Protein AF-A0A3D4PS07-F1 (afdb_monomer)

Solvent-accessible surface area (backbone atoms only — not comparable to full-atom values): 9605 Å² total; per-residue (Å²): 138,91,91,84,72,78,72,69,64,60,60,61,56,58,60,55,57,60,60,60,68,71,76,70,70,74,80,71,81,75,76,78,77,79,67,55,71,67,63,80,73,43,73,78,83,76,79,79,79,60,63,57,29,43,75,75,49,56,48,45,39,57,63,93,78,68,30,48,35,31,43,33,40,28,32,36,32,73,66,61,71,96,28,55,46,46,27,49,72,84,39,76,59,85,75,79,60,50,76,46,75,65,59,96,64,32,30,40,37,36,44,75,43,43,45,72,57,35,48,70,68,78,59,51,62,28,52,60,44,44,36,38,32,28,24,45,59,90,96,44,66,27,61,71,30,58,31,35,33,36,63,48,102,90,51,57,44,44,44,77,109

Secondary structure (DSSP, 8-state):
---SSTTHHHHHHHHHHHHHTTTT------------HHHHHS--------PPPEEEEEEEEEETTTEEEEEEEEEEESS-GGGEEEEETTEEP-SPPEEEEEETTEEEEEEEEEHHHHHHTTS--SSEEEEEEEEEETTEEPPPEEEEEEEETTEEEEEE-

Radius of gyration: 33.36 Å; Cα contacts (8 Å, |Δi|>4): 276; chains: 1; bounding box: 53×99×68 Å

Mean predicted aligned error: 14.74 Å

Nearest PDB structures (foldseek):
  4lla-assembly3_C  TM=6.144E-01  e=4.351E-02  Homo sapiens
  3wyr-assembly1_A  TM=5.473E-01  e=1.996E-02  Homo sapiens
  1nkr-assembly1_A  TM=5.371E-01  e=4.351E-02  Homo sapiens
  1b6u-assembly1_A-2  TM=5.017E-01  e=2.231E-02  Homo sapiens
  6zdx-assembly1_B  TM=5.871E-01  e=1.252E-01  Homo sapiens

Structure (mmCIF, N/CA/C/O backbone):
data_AF-A0A3D4PS07-F1
#
_entry.id   AF-A0A3D4PS07-F1
#
loop_
_atom_site.group_PDB
_atom_site.id
_atom_site.type_symbol
_atom_site.label_atom_id
_atom_site.label_alt_id
_atom_site.label_comp_id
_atom_site.label_asym_id
_atom_site.label_entity_id
_atom_site.label_seq_id
_atom_site.pdbx_PDB_ins_code
_atom_site.Cartn_x
_atom_site.Cartn_y
_atom_site.Cartn_z
_atom_site.occupancy
_atom_site.B_iso_or_equiv
_atom_site.auth_seq_id
_atom_site.auth_comp_id
_atom_site.auth_asym_id
_atom_site.auth_atom_id
_atom_site.pdbx_PDB_model_num
ATOM 1 N N . MET A 1 1 ? 17.265 87.523 -48.187 1.00 51.75 1 MET A N 1
ATOM 2 C CA . MET A 1 1 ? 16.192 86.499 -48.070 1.00 51.75 1 MET A CA 1
ATOM 3 C C . MET A 1 1 ? 16.634 85.219 -48.789 1.00 51.75 1 MET A C 1
ATOM 5 O O . MET A 1 1 ? 17.321 85.358 -49.784 1.00 51.75 1 MET A O 1
ATOM 9 N N . LYS A 1 2 ? 16.232 84.022 -48.314 1.00 50.56 2 LYS A N 1
ATOM 10 C CA . LYS A 1 2 ? 16.600 82.645 -48.769 1.00 50.56 2 LYS A CA 1
ATOM 11 C C . LYS A 1 2 ? 17.886 82.009 -48.190 1.00 50.56 2 LYS A C 1
ATOM 13 O O . LYS A 1 2 ? 18.814 81.742 -48.933 1.00 50.56 2 LYS A O 1
ATOM 18 N N . ARG A 1 3 ? 17.924 81.683 -46.888 1.00 52.56 3 ARG A N 1
ATOM 19 C CA . ARG A 1 3 ? 18.841 80.652 -46.322 1.00 52.56 3 ARG A CA 1
ATOM 20 C C . ARG A 1 3 ? 18.272 79.998 -45.050 1.00 52.56 3 ARG A C 1
ATOM 22 O O . ARG A 1 3 ? 18.866 80.097 -43.986 1.00 52.56 3 ARG A O 1
ATOM 29 N N . ARG A 1 4 ? 17.064 79.421 -45.102 1.00 52.22 4 ARG A N 1
ATOM 30 C CA . ARG A 1 4 ? 16.462 78.717 -43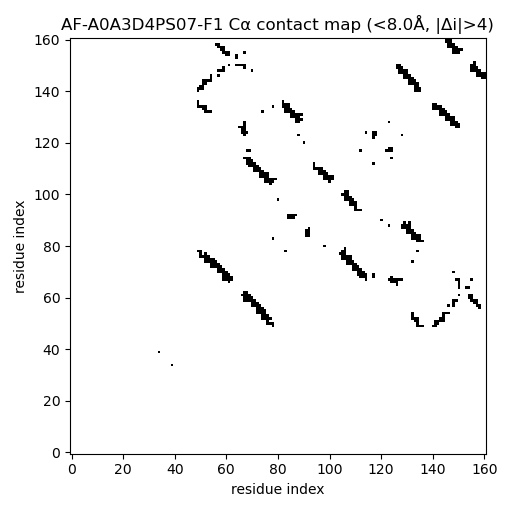.939 1.00 52.22 4 ARG A CA 1
ATOM 31 C C . ARG A 1 4 ? 15.603 77.494 -44.302 1.00 52.22 4 ARG A C 1
ATOM 33 O O . ARG A 1 4 ? 14.761 77.100 -43.502 1.00 52.22 4 ARG A O 1
ATOM 40 N N . LYS A 1 5 ? 15.760 76.909 -45.496 1.00 49.16 5 LYS A N 1
ATOM 41 C CA . LYS A 1 5 ? 14.987 75.713 -45.892 1.00 49.16 5 LYS A CA 1
ATOM 42 C C . LYS A 1 5 ? 15.813 74.424 -45.945 1.00 49.16 5 LYS A C 1
ATOM 44 O O . LYS A 1 5 ? 15.235 73.364 -45.758 1.00 49.16 5 LYS A O 1
ATOM 49 N N . ASP A 1 6 ? 17.137 74.513 -46.041 1.00 50.81 6 ASP A N 1
ATOM 50 C CA . ASP A 1 6 ? 17.963 73.330 -46.337 1.00 50.81 6 ASP A CA 1
ATOM 51 C C . ASP A 1 6 ? 18.431 72.549 -45.096 1.00 50.81 6 ASP A C 1
ATOM 53 O O . ASP A 1 6 ? 18.907 71.427 -45.214 1.00 50.81 6 ASP A O 1
ATOM 57 N N . LEU A 1 7 ? 18.263 73.098 -43.885 1.00 48.97 7 LEU A N 1
ATOM 58 C CA . LEU A 1 7 ? 18.725 72.439 -42.653 1.00 48.97 7 LEU A CA 1
ATOM 59 C C . LEU A 1 7 ? 17.691 71.471 -42.047 1.00 48.97 7 LEU A C 1
ATOM 61 O O . LEU A 1 7 ? 18.040 70.609 -41.247 1.00 48.97 7 LEU A O 1
ATOM 65 N N . ARG A 1 8 ? 16.405 71.596 -42.404 1.00 50.31 8 ARG A N 1
ATOM 66 C CA . ARG A 1 8 ? 15.332 70.777 -41.803 1.00 50.31 8 ARG A CA 1
ATOM 67 C C . ARG A 1 8 ? 15.163 69.411 -42.471 1.00 50.31 8 ARG A C 1
ATOM 69 O O . ARG A 1 8 ? 14.657 68.493 -41.838 1.00 50.31 8 ARG A O 1
ATOM 76 N N . THR A 1 9 ? 15.625 69.256 -43.706 1.00 51.56 9 THR A N 1
ATOM 77 C CA . THR A 1 9 ? 15.540 68.006 -44.478 1.00 51.56 9 THR A CA 1
ATOM 78 C C . THR A 1 9 ? 16.626 66.990 -44.112 1.00 51.56 9 THR A C 1
ATOM 80 O O . THR A 1 9 ? 16.425 65.800 -44.324 1.00 51.56 9 THR A O 1
ATOM 83 N N . GLY A 1 10 ? 17.744 67.419 -43.514 1.00 49.69 10 GLY A N 1
ATOM 84 C CA . GLY A 1 10 ? 18.837 66.514 -43.127 1.00 49.69 10 GLY A CA 1
ATOM 85 C C . GLY A 1 10 ? 18.542 65.659 -41.887 1.00 49.69 10 GLY A C 1
ATOM 86 O O . GLY A 1 10 ? 18.970 64.512 -41.810 1.00 49.69 10 GLY A O 1
ATOM 87 N N . ILE A 1 11 ? 17.768 66.182 -40.931 1.00 53.91 11 ILE A N 1
ATOM 88 C CA . ILE A 1 11 ? 17.529 65.506 -39.642 1.00 53.91 11 ILE A CA 1
ATOM 89 C C . ILE A 1 11 ? 16.479 64.388 -39.778 1.00 53.91 11 ILE A C 1
ATOM 91 O O . ILE A 1 11 ? 16.594 63.351 -39.131 1.00 53.91 11 ILE A O 1
ATOM 95 N N . ALA A 1 12 ? 15.498 64.546 -40.673 1.00 51.69 12 ALA A N 1
ATOM 96 C CA . ALA A 1 12 ? 14.488 63.515 -40.921 1.00 51.69 12 ALA A CA 1
ATOM 97 C C . ALA A 1 12 ? 15.070 62.259 -41.603 1.00 51.69 12 ALA A C 1
ATOM 99 O O . ALA A 1 12 ? 14.632 61.149 -41.316 1.00 51.69 12 ALA A O 1
ATOM 100 N N . ALA A 1 13 ? 16.090 62.411 -42.457 1.00 53.06 13 ALA A N 1
ATOM 101 C CA . ALA A 1 13 ? 16.716 61.285 -43.153 1.00 53.06 13 ALA A CA 1
ATOM 102 C C . ALA A 1 13 ? 17.586 60.414 -42.224 1.00 53.06 13 ALA A C 1
ATOM 104 O O . ALA A 1 13 ? 17.587 59.191 -42.349 1.00 53.06 13 ALA A O 1
ATOM 105 N N . LEU A 1 14 ? 18.271 61.022 -41.249 1.00 52.88 14 LEU A N 1
ATOM 106 C CA . LEU A 1 14 ? 19.097 60.300 -40.270 1.00 52.88 14 LEU A CA 1
ATOM 107 C C . LEU A 1 14 ? 18.269 59.521 -39.236 1.00 52.88 14 LEU A C 1
ATOM 109 O O . LEU A 1 14 ? 18.695 58.452 -38.810 1.00 52.88 14 LEU A O 1
ATOM 113 N N . GLY A 1 15 ? 17.078 60.011 -38.872 1.00 53.78 15 GLY A N 1
ATOM 114 C CA . GLY A 1 15 ? 16.171 59.301 -37.961 1.00 53.78 15 GLY A CA 1
ATOM 115 C C . GLY A 1 15 ? 15.474 5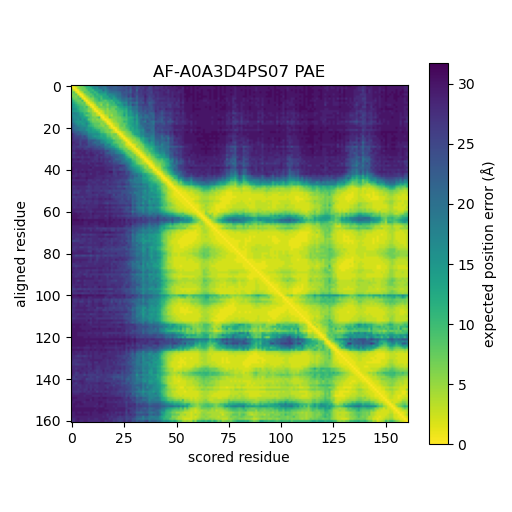8.087 -38.588 1.00 53.78 15 GLY A C 1
ATOM 116 O O . GLY A 1 15 ? 15.159 57.131 -37.889 1.00 53.78 15 GLY A O 1
ATOM 117 N N . ILE A 1 16 ? 15.253 58.092 -39.907 1.00 54.75 16 ILE A N 1
ATOM 118 C CA . ILE A 1 16 ? 14.637 56.958 -40.619 1.00 54.75 16 ILE A CA 1
ATOM 119 C C . ILE A 1 16 ? 15.671 55.849 -40.879 1.00 54.75 16 ILE A C 1
ATOM 121 O O . ILE A 1 16 ? 15.341 54.669 -40.793 1.00 54.75 16 ILE A O 1
ATOM 125 N N . LEU A 1 17 ? 16.940 56.203 -41.109 1.00 53.22 17 LEU A N 1
ATOM 126 C CA . LEU A 1 17 ? 18.023 55.228 -41.292 1.00 53.22 17 LEU A CA 1
ATOM 127 C C . LEU A 1 17 ? 18.371 54.450 -40.010 1.00 53.22 17 LEU A C 1
ATOM 129 O O . LEU A 1 17 ? 18.740 53.281 -40.102 1.00 53.22 17 LEU A O 1
ATOM 133 N N . SER A 1 18 ? 18.202 55.038 -38.821 1.00 54.62 18 SER A N 1
ATOM 134 C CA . SER A 1 18 ? 18.436 54.327 -37.555 1.00 54.62 18 SER A CA 1
ATOM 135 C C . SER A 1 18 ? 17.323 53.335 -37.188 1.00 54.62 18 SER A C 1
ATOM 137 O O . SER A 1 18 ? 17.600 52.354 -36.504 1.00 54.62 18 SER A O 1
ATOM 139 N N . LEU A 1 19 ? 16.093 53.523 -37.680 1.00 51.44 19 LEU A N 1
ATOM 140 C CA . LEU A 1 19 ? 14.977 52.584 -37.473 1.00 51.44 19 LEU A CA 1
ATOM 141 C C . LEU A 1 19 ? 15.046 51.348 -38.386 1.00 51.44 19 LEU A C 1
ATOM 143 O O . LEU A 1 19 ? 14.586 50.279 -37.995 1.00 51.44 19 LEU A O 1
ATOM 147 N N . ILE A 1 20 ? 15.668 51.458 -39.564 1.00 54.88 20 ILE A N 1
ATOM 148 C CA . ILE A 1 20 ? 15.835 50.325 -40.494 1.00 54.88 20 ILE A CA 1
ATOM 149 C C . ILE A 1 20 ? 16.958 49.378 -40.029 1.00 54.88 20 ILE A C 1
ATOM 151 O O . ILE A 1 20 ? 16.904 48.183 -40.301 1.00 54.88 20 ILE A O 1
ATOM 155 N N . ALA A 1 21 ? 17.934 49.870 -39.259 1.00 52.50 21 ALA A N 1
ATOM 156 C CA . ALA A 1 21 ? 19.063 49.064 -38.787 1.00 52.50 21 ALA A CA 1
ATOM 157 C C . ALA A 1 21 ? 18.713 48.058 -37.668 1.00 52.50 21 ALA A C 1
ATOM 159 O O . ALA A 1 21 ? 19.477 47.124 -37.436 1.00 52.50 21 ALA A O 1
ATOM 160 N N . VAL A 1 22 ? 17.573 48.212 -36.983 1.00 55.31 22 VAL A N 1
ATOM 161 C CA . VAL A 1 22 ? 17.169 47.317 -35.876 1.00 55.31 22 VAL A CA 1
ATOM 162 C C . VAL A 1 22 ? 16.311 46.138 -36.367 1.00 55.31 22 VAL A C 1
ATOM 164 O O . VAL A 1 22 ? 16.200 45.126 -35.683 1.00 55.31 22 VAL A O 1
ATOM 167 N N . GLY A 1 23 ? 15.730 46.225 -37.570 1.00 48.88 23 GLY A N 1
ATOM 168 C CA . GLY A 1 23 ? 14.786 45.225 -38.090 1.00 48.88 23 GLY A CA 1
ATOM 169 C C . GLY A 1 23 ? 15.409 43.989 -38.748 1.00 48.88 23 GLY A C 1
ATOM 170 O O . GLY A 1 23 ? 14.683 43.057 -39.076 1.00 48.88 23 GLY A O 1
ATOM 171 N N . SER A 1 24 ? 16.725 43.967 -38.966 1.00 50.69 24 SER A N 1
ATOM 172 C CA . SER A 1 24 ? 17.402 42.935 -39.771 1.00 50.69 24 SER A CA 1
ATOM 173 C C . SER A 1 24 ? 18.362 42.041 -38.987 1.00 50.69 24 SER A C 1
ATOM 175 O O . SER A 1 24 ? 19.191 41.358 -39.586 1.00 50.69 24 SER A O 1
ATOM 177 N N . VAL A 1 25 ? 18.248 41.995 -37.658 1.00 57.53 25 VAL A N 1
ATOM 178 C CA . VAL A 1 25 ? 18.891 40.927 -36.884 1.00 57.53 25 VAL A CA 1
ATOM 179 C C . VAL A 1 25 ? 17.939 39.738 -36.889 1.00 57.53 25 VAL A C 1
ATOM 181 O O . VAL A 1 25 ? 17.078 39.599 -36.023 1.00 57.53 25 VAL A O 1
ATOM 184 N N . SER A 1 26 ? 18.047 38.901 -37.919 1.00 57.22 26 SER A N 1
ATOM 185 C CA . SER A 1 26 ? 17.466 37.564 -37.880 1.00 57.22 26 SER A CA 1
ATOM 186 C C . SER A 1 26 ? 17.964 36.904 -36.600 1.00 57.22 26 SER A C 1
ATOM 188 O O . SER A 1 26 ? 19.174 36.773 -36.418 1.00 57.22 26 SER A O 1
ATOM 190 N N . ALA A 1 27 ? 17.054 36.538 -35.699 1.00 53.03 27 ALA A N 1
ATOM 191 C CA . ALA A 1 27 ? 17.400 35.705 -34.562 1.00 53.03 27 ALA A CA 1
ATOM 192 C C . ALA A 1 27 ? 17.923 34.386 -35.133 1.00 53.03 27 ALA A C 1
ATOM 194 O O . ALA A 1 27 ? 17.147 33.540 -35.577 1.00 53.03 27 ALA A O 1
ATOM 195 N N . THR A 1 28 ? 19.244 34.236 -35.202 1.00 59.31 28 THR A N 1
ATOM 196 C CA . THR A 1 28 ? 19.842 32.929 -35.413 1.00 59.31 28 THR A CA 1
ATOM 197 C C . THR A 1 28 ? 19.351 32.069 -34.257 1.00 59.31 28 THR A C 1
ATOM 199 O O . THR A 1 28 ? 19.515 32.482 -33.104 1.00 59.31 28 THR A O 1
ATOM 202 N N . PRO A 1 29 ? 18.707 30.919 -34.514 1.00 53.34 29 PRO A N 1
ATOM 203 C CA . PRO A 1 29 ? 18.468 29.964 -33.455 1.00 53.34 29 PRO A CA 1
ATOM 204 C C . PRO A 1 29 ? 19.844 29.604 -32.901 1.00 53.34 29 PRO A C 1
ATOM 206 O O . PRO A 1 29 ? 20.639 28.937 -33.558 1.00 53.34 29 PRO A O 1
ATOM 209 N N . THR A 1 30 ? 20.161 30.117 -31.716 1.00 52.41 30 THR A N 1
ATOM 210 C CA . THR A 1 30 ? 21.218 29.541 -30.904 1.00 52.41 30 THR A CA 1
ATOM 211 C C . THR A 1 30 ? 20.693 28.162 -30.560 1.00 52.41 30 THR A C 1
ATOM 213 O O . THR A 1 30 ? 19.879 28.017 -29.648 1.00 52.41 30 THR A O 1
ATOM 216 N N . GLU A 1 31 ? 21.089 27.155 -31.337 1.00 52.12 31 GLU A N 1
ATOM 217 C CA . GLU A 1 31 ? 21.083 25.790 -30.844 1.00 52.12 31 GLU A CA 1
ATOM 218 C C . GLU A 1 31 ? 21.924 25.836 -29.579 1.00 52.12 31 GLU A C 1
ATOM 220 O O . GLU A 1 31 ? 23.149 25.957 -29.608 1.00 52.12 31 GLU A O 1
ATOM 225 N N . ALA A 1 32 ? 21.236 25.881 -28.444 1.00 50.81 32 ALA A N 1
ATOM 226 C CA . ALA A 1 32 ? 21.850 25.742 -27.152 1.00 50.81 32 ALA A CA 1
ATOM 227 C C . ALA A 1 32 ? 22.311 24.282 -27.095 1.00 50.81 32 ALA A C 1
ATOM 229 O O . ALA A 1 32 ? 21.606 23.413 -26.588 1.00 50.81 32 ALA A O 1
ATOM 230 N N . ALA A 1 33 ? 23.464 24.009 -27.708 1.00 55.59 33 ALA A N 1
ATOM 231 C CA . ALA A 1 33 ? 24.152 22.733 -27.688 1.00 55.59 33 ALA A CA 1
ATOM 232 C C . ALA A 1 33 ? 24.751 22.532 -26.291 1.00 55.59 33 ALA A C 1
ATOM 234 O O . ALA A 1 33 ? 25.958 22.465 -26.104 1.00 55.59 33 ALA A O 1
ATOM 235 N N . TRP A 1 34 ? 23.874 22.443 -25.293 1.00 51.34 34 TRP A N 1
ATOM 236 C CA . TRP A 1 34 ? 24.159 21.849 -23.989 1.00 51.34 34 TRP A CA 1
ATOM 237 C C . TRP A 1 34 ? 23.955 20.334 -24.060 1.00 51.34 34 TRP A C 1
ATOM 239 O O . TRP A 1 34 ? 23.477 19.704 -23.121 1.00 51.34 34 TRP A O 1
ATOM 249 N N . THR A 1 35 ? 24.247 19.738 -25.213 1.00 53.56 35 THR A N 1
ATOM 250 C CA . THR A 1 35 ? 24.337 18.292 -25.349 1.00 53.56 35 THR A CA 1
ATOM 251 C C . THR A 1 35 ? 25.791 17.961 -25.062 1.00 53.56 35 THR A C 1
ATOM 253 O O . THR A 1 35 ? 26.626 17.952 -25.962 1.00 53.56 35 THR A O 1
ATOM 256 N N . GLU A 1 36 ? 26.104 17.797 -23.774 1.00 55.47 36 GLU A N 1
ATOM 257 C CA . GLU A 1 36 ? 27.378 17.240 -23.316 1.00 55.47 36 GLU A CA 1
ATOM 258 C C . GLU A 1 36 ? 27.722 16.022 -24.202 1.00 55.47 36 GLU A C 1
ATOM 260 O O . GLU A 1 36 ? 26.836 15.201 -24.471 1.00 55.47 36 GLU A O 1
ATOM 265 N N . PRO A 1 37 ? 28.964 15.871 -24.695 1.00 54.94 37 PRO A N 1
AT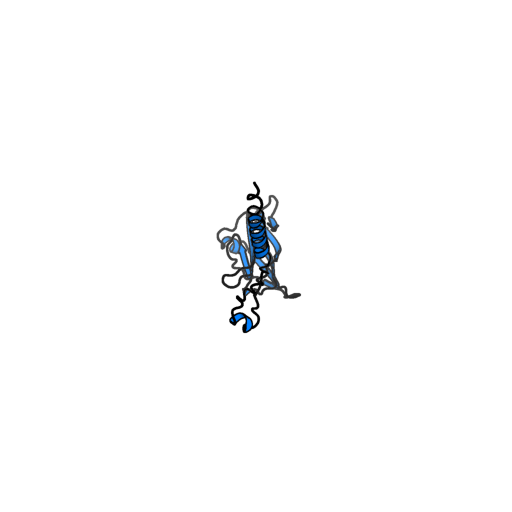OM 266 C CA . PRO A 1 37 ? 29.350 14.766 -25.584 1.00 54.94 37 PRO A CA 1
ATOM 267 C C . PRO A 1 37 ? 29.131 13.376 -24.956 1.00 54.94 37 PRO A C 1
ATOM 269 O O . PRO A 1 37 ? 29.028 12.370 -25.660 1.00 54.94 37 PRO A O 1
ATOM 272 N N . GLU A 1 38 ? 28.962 13.328 -23.637 1.00 56.56 38 GLU A N 1
ATOM 273 C CA . GLU A 1 38 ? 28.533 12.171 -22.849 1.00 56.56 38 GLU A CA 1
ATOM 274 C C . GLU A 1 38 ? 27.123 11.679 -23.231 1.00 56.56 38 GLU A C 1
ATOM 276 O O . GLU A 1 38 ? 26.839 10.486 -23.152 1.00 56.56 38 GLU A O 1
ATOM 281 N N . TYR A 1 39 ? 26.250 12.571 -23.709 1.00 50.03 39 TYR A N 1
ATOM 282 C CA . TYR A 1 39 ? 24.878 12.267 -24.124 1.00 50.03 39 TYR A CA 1
ATOM 283 C C . TYR A 1 39 ? 24.804 11.675 -25.542 1.00 50.03 39 TYR A C 1
ATOM 285 O O . TYR A 1 39 ? 23.899 10.903 -25.841 1.00 50.03 39 TYR A O 1
ATOM 293 N N . ALA A 1 40 ? 25.768 11.993 -26.416 1.00 53.53 40 ALA A N 1
ATOM 294 C CA . ALA A 1 40 ? 25.832 11.447 -27.778 1.00 53.53 40 ALA A CA 1
ATOM 295 C C . ALA A 1 40 ? 26.476 10.047 -27.829 1.00 53.53 40 ALA A C 1
ATOM 297 O O . ALA A 1 40 ? 26.167 9.256 -28.720 1.00 53.53 40 ALA A O 1
ATOM 298 N N . ALA A 1 41 ? 27.351 9.734 -26.866 1.00 54.91 41 ALA A N 1
ATOM 299 C CA . ALA A 1 41 ? 27.960 8.412 -26.693 1.00 54.91 41 ALA A CA 1
ATOM 300 C C . ALA A 1 41 ? 27.237 7.540 -25.647 1.00 54.91 41 ALA A C 1
ATOM 302 O O . ALA A 1 41 ? 27.497 6.338 -25.550 1.00 54.91 41 ALA A O 1
ATOM 303 N N . GLY A 1 42 ? 26.335 8.133 -24.863 1.00 50.03 42 GLY A N 1
ATOM 304 C CA . GLY A 1 42 ? 25.558 7.450 -23.843 1.00 50.03 42 GLY A CA 1
ATOM 305 C C . GLY A 1 42 ? 24.517 6.538 -24.474 1.00 50.03 42 GLY A C 1
ATOM 306 O O . GLY A 1 42 ? 23.516 6.993 -25.023 1.00 50.03 42 GLY A O 1
ATOM 307 N N . THR A 1 43 ? 24.733 5.228 -24.364 1.00 54.44 43 THR A N 1
ATOM 308 C CA . THR A 1 43 ? 23.677 4.217 -24.481 1.00 54.44 43 THR A CA 1
ATOM 309 C C . THR A 1 43 ? 22.405 4.730 -23.813 1.00 54.44 43 THR A C 1
ATOM 311 O O . THR A 1 43 ? 22.480 5.142 -22.658 1.00 54.44 43 THR A O 1
ATOM 314 N N . ALA A 1 44 ? 21.291 4.731 -24.554 1.00 55.88 44 ALA A N 1
ATOM 315 C CA . ALA A 1 44 ? 19.967 5.201 -24.149 1.00 55.88 44 ALA A CA 1
ATOM 316 C C . ALA A 1 44 ? 19.805 5.346 -22.627 1.00 55.88 44 ALA A C 1
ATOM 318 O O . ALA A 1 44 ? 19.744 4.345 -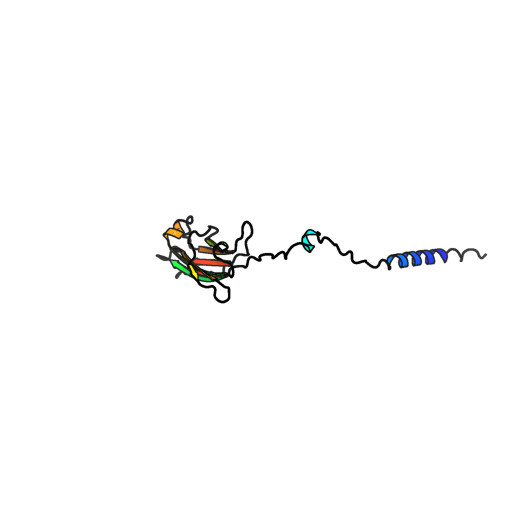21.910 1.00 55.88 44 ALA A O 1
ATOM 319 N N . ILE A 1 45 ? 19.729 6.585 -22.131 1.00 55.25 45 ILE A N 1
ATOM 320 C CA . ILE A 1 45 ? 19.344 6.848 -20.743 1.00 55.25 45 ILE A CA 1
ATOM 321 C C . ILE A 1 45 ? 17.899 6.362 -20.595 1.00 55.25 45 ILE A C 1
ATOM 323 O O . ILE A 1 45 ? 16.944 7.080 -20.891 1.00 55.25 45 ILE A O 1
ATOM 327 N N . THR A 1 46 ? 17.718 5.112 -20.176 1.00 58.50 46 THR A N 1
ATOM 328 C CA . THR A 1 46 ? 16.402 4.581 -19.836 1.00 58.50 46 THR A CA 1
ATOM 329 C C . THR A 1 46 ? 16.034 5.134 -18.470 1.00 58.50 46 THR A C 1
ATOM 331 O O . THR A 1 46 ? 16.381 4.561 -17.436 1.00 58.50 46 THR A O 1
ATOM 334 N N . ALA A 1 47 ? 15.367 6.286 -18.456 1.00 63.84 47 ALA A N 1
ATOM 335 C CA . ALA A 1 47 ? 14.745 6.795 -17.247 1.00 63.84 47 ALA A CA 1
ATOM 336 C C . ALA A 1 47 ? 13.707 5.768 -16.767 1.00 63.84 47 ALA A C 1
ATOM 338 O O . ALA A 1 47 ? 12.712 5.504 -17.443 1.00 63.84 47 ALA A O 1
ATOM 339 N N . VAL A 1 48 ? 13.957 5.149 -15.613 1.00 70.75 48 VAL A N 1
ATOM 340 C CA . VAL A 1 48 ? 13.001 4.228 -14.995 1.00 70.75 48 VAL A CA 1
ATOM 341 C C . VAL A 1 48 ? 11.907 5.069 -14.345 1.00 70.75 48 VAL A C 1
ATOM 343 O O . VAL A 1 48 ? 12.126 5.679 -13.301 1.00 70.75 48 VAL A O 1
ATOM 346 N N . SER A 1 49 ? 10.733 5.112 -14.971 1.00 82.12 49 SER A N 1
ATOM 347 C CA . SER A 1 49 ? 9.550 5.739 -14.380 1.00 82.12 49 SER A CA 1
ATOM 348 C C . SER A 1 49 ? 9.011 4.857 -13.255 1.00 82.12 49 SER A C 1
ATOM 350 O O . SER A 1 49 ? 8.757 3.674 -13.472 1.00 82.12 49 SER A O 1
ATOM 352 N 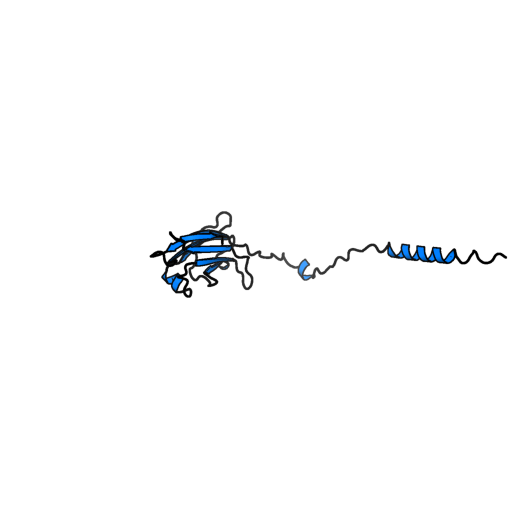N . LEU A 1 50 ? 8.846 5.408 -12.049 1.00 89.00 50 LEU A N 1
ATOM 353 C CA . LEU A 1 50 ? 8.184 4.710 -10.947 1.00 89.00 50 LEU A CA 1
ATOM 354 C C . LEU A 1 50 ? 6.673 4.886 -11.086 1.00 89.00 50 LEU A C 1
ATOM 356 O O . LEU A 1 50 ? 6.135 5.955 -10.801 1.00 89.00 50 LEU A O 1
ATOM 360 N N . GLU A 1 51 ? 5.989 3.832 -11.519 1.00 91.62 51 GLU A N 1
ATOM 361 C CA . GLU A 1 51 ? 4.538 3.860 -11.666 1.00 91.62 51 GLU A CA 1
ATOM 362 C C . GLU A 1 51 ? 3.840 3.859 -10.299 1.00 91.62 51 GLU A C 1
ATOM 364 O O . GLU A 1 51 ? 4.228 3.132 -9.372 1.00 91.62 51 GLU A O 1
ATOM 369 N N . LYS A 1 52 ? 2.800 4.692 -10.183 1.00 94.94 52 LYS A N 1
ATOM 370 C CA . LYS A 1 52 ? 1.944 4.763 -9.001 1.00 94.94 52 LYS A CA 1
ATOM 371 C C . LYS A 1 52 ? 1.147 3.452 -8.868 1.00 94.94 52 LYS A C 1
ATOM 373 O O . LYS A 1 52 ? 0.382 3.124 -9.776 1.00 94.94 52 LYS A O 1
ATOM 378 N N . PRO A 1 53 ? 1.261 2.720 -7.745 1.00 96.19 53 PRO A N 1
ATOM 379 C CA . PRO A 1 53 ? 0.379 1.590 -7.475 1.00 96.19 53 PRO A CA 1
ATOM 380 C C . PRO A 1 53 ? -1.061 2.066 -7.254 1.00 96.19 53 PRO A C 1
ATOM 382 O O . PRO A 1 53 ? -1.291 3.219 -6.909 1.00 96.19 53 PRO A O 1
ATOM 385 N N . THR A 1 54 ? -2.046 1.190 -7.446 1.00 97.38 54 THR A N 1
ATOM 386 C CA . THR A 1 54 ? -3.474 1.527 -7.273 1.00 97.38 54 THR A CA 1
ATOM 387 C C . THR A 1 54 ? -4.142 0.556 -6.314 1.00 97.38 54 THR A C 1
ATOM 389 O O . THR A 1 54 ? -4.140 -0.648 -6.578 1.00 97.38 54 THR A O 1
ATOM 392 N N . ILE A 1 55 ? -4.743 1.053 -5.234 1.00 97.12 55 ILE A N 1
ATOM 393 C CA . ILE A 1 55 ? -5.524 0.243 -4.294 1.00 97.12 55 ILE A CA 1
ATOM 394 C C . ILE A 1 55 ? -6.818 -0.202 -4.987 1.00 97.12 55 ILE A C 1
ATOM 396 O O . ILE A 1 55 ? -7.509 0.578 -5.641 1.00 97.12 55 ILE A O 1
ATOM 400 N N . ARG A 1 56 ? -7.131 -1.496 -4.885 1.00 96.44 56 ARG A N 1
ATOM 401 C CA . ARG A 1 56 ? -8.292 -2.125 -5.535 1.00 96.44 56 ARG A CA 1
ATOM 402 C C . ARG A 1 56 ? -9.382 -2.486 -4.554 1.00 96.44 56 ARG A C 1
ATOM 404 O O . ARG A 1 56 ? -10.560 -2.318 -4.851 1.00 96.44 56 ARG A O 1
ATOM 411 N N . THR A 1 57 ? -8.989 -3.028 -3.411 1.00 96.06 57 THR A N 1
ATOM 412 C CA . THR A 1 57 ? -9.931 -3.463 -2.390 1.00 96.06 57 THR A CA 1
ATOM 413 C C . THR A 1 57 ? -9.446 -3.021 -1.033 1.00 96.06 57 THR A C 1
ATOM 415 O O . THR A 1 57 ? -8.246 -3.003 -0.760 1.00 96.06 57 THR A O 1
ATOM 418 N N . CYS A 1 58 ? -10.401 -2.719 -0.167 1.00 94.19 58 CYS A N 1
ATOM 419 C CA . CYS A 1 58 ? -10.149 -2.550 1.243 1.00 94.19 58 CYS A CA 1
ATOM 420 C C . CYS A 1 58 ? -11.339 -3.065 2.043 1.00 94.19 58 CYS A C 1
ATOM 422 O O . CYS A 1 58 ? -12.496 -2.824 1.703 1.00 94.19 58 CYS A O 1
ATOM 424 N N . GLN A 1 59 ? -11.037 -3.787 3.111 1.00 93.19 59 GLN A N 1
ATOM 425 C CA . GLN A 1 59 ? -11.999 -4.293 4.068 1.00 93.19 59 GLN A CA 1
ATOM 426 C C . GLN A 1 59 ? -11.443 -4.059 5.466 1.00 93.19 59 GLN A C 1
ATOM 428 O O . GLN A 1 59 ? -10.356 -4.524 5.808 1.00 93.19 59 GLN A O 1
ATOM 433 N N . ALA A 1 60 ? -12.213 -3.349 6.278 1.00 90.50 60 ALA A N 1
ATOM 434 C CA . ALA A 1 60 ? -11.944 -3.184 7.694 1.00 90.50 60 ALA A CA 1
ATOM 435 C C . ALA A 1 60 ? -12.975 -3.979 8.492 1.00 90.50 60 ALA A C 1
ATOM 437 O O . ALA A 1 60 ? -14.145 -4.040 8.119 1.00 90.50 60 ALA A O 1
ATOM 438 N N . GLY A 1 61 ? -12.546 -4.578 9.594 1.00 87.25 61 GLY A N 1
ATOM 439 C CA . GLY A 1 61 ? -13.400 -5.259 10.555 1.00 87.25 61 GLY A CA 1
ATOM 440 C C . GLY A 1 61 ? -13.157 -4.712 11.954 1.00 87.25 61 GLY A C 1
ATOM 441 O O . GLY A 1 61 ? -12.052 -4.275 12.282 1.00 87.25 61 GLY A O 1
ATOM 442 N N . SER A 1 62 ? -14.195 -4.746 12.779 1.00 80.81 62 SER A N 1
ATOM 443 C CA . SER A 1 62 ? -14.136 -4.337 14.178 1.00 80.81 62 SER A CA 1
ATOM 444 C C . SER A 1 62 ? -14.608 -5.467 15.086 1.00 80.81 62 SER A C 1
ATOM 446 O O . SER A 1 62 ? -15.428 -6.304 14.709 1.00 80.81 62 SER A O 1
ATOM 448 N N . VAL A 1 63 ? -14.076 -5.496 16.305 1.00 70.25 63 VAL A N 1
ATOM 449 C CA . VAL A 1 63 ? -14.581 -6.337 17.396 1.00 70.25 63 VAL A CA 1
ATOM 450 C C . VAL A 1 63 ? -15.193 -5.389 18.419 1.00 70.25 63 VAL A C 1
ATOM 452 O O . VAL A 1 63 ? -14.573 -4.391 18.783 1.00 70.25 63 VAL A O 1
ATOM 455 N N . LEU A 1 64 ? -16.433 -5.668 18.833 1.00 67.94 64 LEU A N 1
ATOM 456 C CA . LEU A 1 64 ? -17.222 -4.838 19.760 1.00 67.94 64 LEU A CA 1
ATOM 457 C C . LEU A 1 64 ? -17.544 -3.415 19.252 1.00 67.94 64 LEU A C 1
ATOM 459 O O . LEU A 1 64 ? -17.987 -2.576 20.026 1.00 67.94 64 LEU A O 1
ATOM 463 N N . GLY A 1 65 ? -17.339 -3.129 17.960 1.00 63.03 65 GLY A N 1
ATOM 464 C CA . GLY A 1 65 ? -17.755 -1.873 17.320 1.00 63.03 65 GLY A CA 1
ATOM 465 C C . GLY A 1 65 ? -16.982 -0.617 17.740 1.00 63.03 65 GLY A C 1
ATOM 466 O O . GLY A 1 65 ? -17.346 0.479 17.316 1.00 63.03 65 GLY A O 1
ATOM 467 N N . LEU A 1 66 ? -15.931 -0.746 18.555 1.00 69.00 66 LEU A N 1
ATOM 468 C CA . LEU A 1 66 ? -15.177 0.396 19.085 1.00 69.00 66 LEU A CA 1
ATOM 469 C C . LEU A 1 66 ? -13.903 0.700 18.290 1.00 69.00 66 LEU A C 1
ATOM 471 O O . LEU A 1 66 ? -13.540 1.864 18.159 1.00 69.00 66 LEU A O 1
ATOM 475 N N . LEU A 1 67 ? -13.224 -0.329 17.775 1.00 76.00 67 LEU A N 1
ATOM 476 C CA . LEU A 1 67 ? -11.867 -0.217 17.227 1.00 76.00 67 LEU A CA 1
ATOM 477 C C . LEU A 1 67 ? -11.735 -1.084 15.973 1.00 76.00 67 LEU A C 1
ATOM 479 O O . LEU A 1 67 ? -12.348 -2.154 15.890 1.00 76.00 67 LEU A O 1
ATOM 483 N N . ILE A 1 68 ? -10.922 -0.643 15.011 1.00 79.94 68 ILE A N 1
ATOM 484 C CA . ILE A 1 68 ? -10.549 -1.471 13.859 1.00 79.94 68 ILE A CA 1
ATOM 485 C C . ILE A 1 68 ? -9.578 -2.549 14.354 1.00 79.94 68 ILE A C 1
ATOM 487 O O . ILE A 1 68 ? -8.503 -2.258 14.870 1.00 79.94 68 ILE A O 1
ATOM 491 N N . THR A 1 69 ? -9.976 -3.814 14.232 1.00 83.06 69 THR A N 1
ATOM 492 C CA . THR A 1 69 ? -9.206 -4.977 14.714 1.00 83.06 69 THR A CA 1
ATOM 493 C C . THR A 1 69 ? -8.756 -5.895 13.588 1.00 83.06 69 THR A C 1
ATOM 495 O O . THR A 1 69 ? -7.910 -6.766 13.795 1.00 83.06 69 THR A O 1
ATOM 498 N N . ARG A 1 70 ? -9.298 -5.705 12.386 1.00 88.56 70 ARG A N 1
ATOM 499 C CA . ARG A 1 70 ? -8.829 -6.353 11.167 1.00 88.56 70 ARG A CA 1
ATOM 500 C C . ARG A 1 70 ? -8.817 -5.331 10.045 1.00 88.56 70 ARG A C 1
ATOM 502 O O . ARG A 1 70 ? -9.777 -4.585 9.883 1.00 88.56 70 ARG A O 1
ATOM 509 N N . LEU A 1 71 ? -7.757 -5.341 9.253 1.00 91.38 71 LEU A N 1
ATOM 510 C CA . LEU A 1 71 ? -7.649 -4.525 8.055 1.00 91.38 71 LEU A CA 1
ATOM 511 C C . LEU A 1 71 ? -7.002 -5.349 6.952 1.00 91.38 71 LEU A C 1
ATOM 513 O O . LEU A 1 71 ? -5.890 -5.838 7.118 1.00 91.38 71 LEU A O 1
ATOM 517 N N . SER A 1 72 ? -7.679 -5.496 5.826 1.00 94.88 72 SER A N 1
ATOM 518 C CA . SER A 1 72 ? -7.130 -6.151 4.645 1.00 94.88 72 SER A CA 1
ATOM 519 C C . SER A 1 72 ? -7.342 -5.275 3.431 1.00 94.88 72 SER A C 1
ATOM 521 O O . SER A 1 72 ? -8.447 -4.784 3.211 1.00 94.88 72 SER A O 1
ATOM 523 N N . PHE A 1 73 ? -6.304 -5.107 2.629 1.00 96.38 73 PHE A N 1
ATOM 524 C CA . PHE A 1 73 ? -6.383 -4.343 1.396 1.00 96.38 73 PHE A CA 1
ATOM 525 C C . PHE A 1 73 ? -5.503 -4.975 0.328 1.00 96.38 73 PHE A C 1
ATOM 527 O O . PHE A 1 73 ? -4.588 -5.752 0.626 1.00 96.38 73 PHE A O 1
ATOM 534 N N . SER A 1 74 ? -5.813 -4.658 -0.923 1.00 97.25 74 SER A N 1
ATOM 535 C CA . SER A 1 74 ? -5.019 -5.074 -2.071 1.00 97.25 74 SER A CA 1
ATOM 536 C C . SER A 1 74 ? -4.749 -3.910 -3.003 1.00 97.25 74 SER A C 1
ATOM 538 O O . SER A 1 74 ? -5.550 -2.979 -3.098 1.00 97.25 74 SER A O 1
ATOM 540 N N . TRP A 1 75 ? -3.628 -3.974 -3.708 1.00 97.62 75 TRP A N 1
ATOM 541 C CA . TRP A 1 75 ? -3.258 -2.999 -4.721 1.00 97.62 75 TRP A CA 1
ATOM 542 C C . TRP A 1 75 ? -2.622 -3.675 -5.929 1.00 97.62 75 TRP A C 1
ATOM 544 O O . TRP A 1 75 ? -2.141 -4.805 -5.858 1.00 97.62 75 TRP A O 1
ATOM 554 N N . THR A 1 76 ? -2.624 -2.970 -7.053 1.00 97.38 76 THR A N 1
ATOM 555 C CA . THR A 1 76 ? -1.985 -3.403 -8.295 1.00 97.38 76 THR A CA 1
ATOM 556 C C . THR A 1 76 ? -0.793 -2.522 -8.632 1.00 97.38 76 THR A C 1
ATOM 558 O O . THR A 1 76 ? -0.864 -1.309 -8.431 1.00 97.38 76 THR A O 1
ATOM 561 N N . SER A 1 77 ? 0.270 -3.114 -9.176 1.00 95.56 77 SER A N 1
ATOM 562 C CA . SER A 1 77 ? 1.420 -2.386 -9.725 1.00 95.56 77 SER A CA 1
ATOM 563 C C . SER A 1 77 ? 2.081 -3.177 -10.853 1.00 95.56 77 SER A C 1
ATOM 565 O O . SER A 1 77 ? 2.063 -4.407 -10.845 1.00 95.56 77 SER A O 1
ATOM 567 N N . THR A 1 78 ? 2.687 -2.484 -11.812 1.00 94.31 78 THR A N 1
ATOM 568 C CA . THR A 1 78 ? 3.570 -3.079 -12.833 1.00 94.31 78 THR A CA 1
ATOM 569 C C . THR A 1 78 ? 4.964 -3.391 -12.283 1.00 94.31 78 THR A C 1
ATOM 571 O O . THR A 1 78 ? 5.745 -4.114 -12.898 1.00 94.31 78 THR A O 1
ATOM 574 N N . MET A 1 79 ? 5.277 -2.862 -11.099 1.00 92.00 79 MET A N 1
ATOM 575 C CA . MET A 1 79 ? 6.579 -2.981 -10.456 1.00 92.00 79 MET A CA 1
ATOM 576 C C . MET A 1 79 ? 6.628 -4.196 -9.520 1.00 92.00 79 MET A C 1
ATOM 578 O O . MET A 1 79 ? 5.602 -4.545 -8.925 1.00 92.00 79 MET A O 1
ATOM 582 N N . PRO A 1 80 ? 7.808 -4.822 -9.351 1.00 90.62 80 PRO A N 1
ATOM 583 C CA . PRO A 1 80 ? 7.978 -5.986 -8.488 1.00 90.62 80 PRO A CA 1
ATOM 584 C C . PRO A 1 80 ? 7.970 -5.598 -6.998 1.00 90.62 80 PRO A C 1
ATOM 586 O O . PRO A 1 80 ? 8.084 -4.416 -6.645 1.00 90.62 80 PRO A O 1
ATOM 589 N N . ILE A 1 81 ? 7.822 -6.595 -6.120 1.00 91.75 81 ILE A N 1
ATOM 590 C CA . ILE A 1 81 ? 7.558 -6.407 -4.684 1.00 91.75 81 ILE A CA 1
ATOM 591 C C . ILE A 1 81 ? 8.657 -5.638 -3.950 1.00 91.75 81 ILE A C 1
ATOM 593 O O . ILE A 1 81 ? 8.356 -4.875 -3.040 1.00 91.75 81 ILE A O 1
ATOM 597 N N . GLU A 1 82 ? 9.917 -5.766 -4.366 1.00 91.06 82 GLU A N 1
ATOM 598 C CA . GLU A 1 82 ? 11.066 -5.105 -3.731 1.00 91.06 82 GLU A CA 1
ATOM 599 C C . GLU A 1 82 ? 10.980 -3.580 -3.842 1.00 91.06 82 GLU A C 1
ATOM 601 O O . GLU A 1 82 ? 11.636 -2.852 -3.098 1.00 91.06 82 GLU A O 1
ATOM 606 N N . ARG A 1 83 ? 10.163 -3.096 -4.782 1.00 91.94 83 ARG A N 1
ATOM 607 C CA . ARG A 1 83 ? 9.869 -1.680 -4.972 1.00 91.94 83 ARG A CA 1
ATOM 608 C C . ARG A 1 83 ? 8.544 -1.268 -4.353 1.00 91.94 83 ARG A C 1
ATOM 610 O O . ARG A 1 83 ? 8.234 -0.089 -4.391 1.00 91.94 83 ARG A O 1
ATOM 617 N N . GLN A 1 84 ? 7.739 -2.183 -3.824 1.00 94.75 84 GLN A N 1
ATOM 618 C CA . GLN A 1 84 ? 6.446 -1.848 -3.235 1.00 94.75 84 GLN A CA 1
ATOM 619 C C . GLN A 1 84 ? 6.592 -1.536 -1.750 1.00 94.75 84 GLN A C 1
ATOM 621 O O . GLN A 1 84 ? 7.261 -2.245 -1.003 1.00 94.75 84 GLN A O 1
ATOM 626 N N . GLN A 1 85 ? 5.933 -0.468 -1.319 1.00 94.69 85 GLN A N 1
ATOM 627 C CA . GLN A 1 85 ? 5.857 -0.069 0.077 1.00 94.69 85 GLN A CA 1
ATOM 628 C C . GLN A 1 85 ? 4.406 0.248 0.418 1.00 94.69 85 GLN A C 1
ATOM 630 O O . GLN A 1 85 ? 3.718 0.924 -0.351 1.00 94.69 85 GLN A O 1
ATOM 635 N N . HIS A 1 86 ? 3.961 -0.193 1.589 1.00 94.62 86 HIS A N 1
ATOM 636 C CA . HIS A 1 86 ? 2.664 0.169 2.145 1.00 94.62 86 HIS A CA 1
ATOM 637 C C . HIS A 1 86 ? 2.824 0.730 3.551 1.00 94.62 86 HIS A C 1
ATOM 639 O O . HIS A 1 86 ? 3.673 0.277 4.319 1.00 94.62 86 HIS A O 1
ATOM 645 N N . TYR A 1 87 ? 1.994 1.707 3.890 1.00 93.00 87 TYR A N 1
ATOM 646 C CA . TYR A 1 87 ? 2.012 2.389 5.176 1.00 93.00 87 TYR A CA 1
ATOM 647 C C . TYR A 1 87 ? 0.615 2.407 5.788 1.00 93.00 87 TYR A C 1
ATOM 649 O O . TYR A 1 87 ? -0.390 2.454 5.077 1.00 93.00 87 TYR A O 1
ATOM 657 N N . LEU A 1 88 ? 0.574 2.380 7.118 1.00 91.50 88 LEU A N 1
ATOM 658 C CA . LEU A 1 88 ? -0.628 2.558 7.924 1.00 91.50 88 LEU A CA 1
ATOM 659 C C . LEU A 1 88 ? -0.401 3.735 8.875 1.00 91.50 88 LEU A C 1
ATOM 661 O O . LEU A 1 88 ? 0.518 3.682 9.693 1.00 91.50 88 LEU A O 1
ATOM 665 N N . ASN A 1 89 ? -1.188 4.808 8.742 1.00 89.44 89 ASN A N 1
ATOM 666 C CA . ASN A 1 89 ?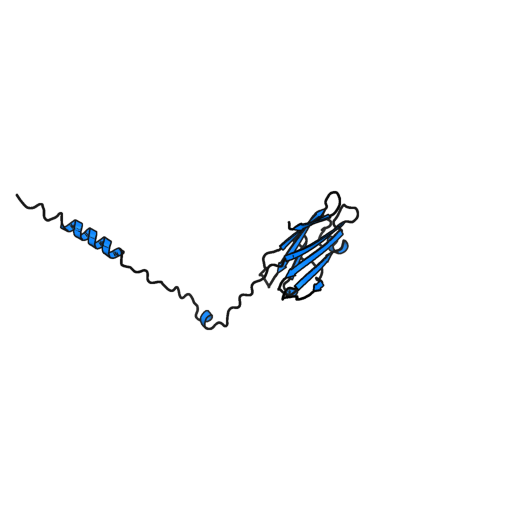 -0.995 6.084 9.455 1.00 89.44 89 ASN A CA 1
ATOM 667 C C . ASN A 1 89 ? 0.476 6.554 9.434 1.00 89.44 89 ASN A C 1
ATOM 669 O O . ASN A 1 89 ? 1.066 6.861 10.469 1.00 89.44 89 ASN A O 1
ATOM 673 N N . GLY A 1 90 ? 1.105 6.516 8.256 1.00 88.25 90 GLY A N 1
ATOM 674 C CA . GLY A 1 90 ? 2.510 6.899 8.067 1.00 88.25 90 GLY A CA 1
ATOM 675 C C . GLY A 1 90 ? 3.550 5.899 8.592 1.00 88.25 90 GLY A C 1
ATOM 676 O O . GLY A 1 90 ? 4.744 6.092 8.369 1.00 88.25 90 GLY A O 1
ATOM 677 N N . THR A 1 91 ? 3.138 4.803 9.235 1.00 89.44 91 THR A N 1
ATOM 678 C CA . THR A 1 91 ? 4.050 3.748 9.703 1.00 89.44 91 THR A CA 1
ATOM 679 C C . THR A 1 91 ? 4.240 2.695 8.622 1.00 89.44 91 THR A C 1
ATOM 681 O O . THR A 1 91 ? 3.259 2.172 8.095 1.00 89.44 91 THR A O 1
ATOM 684 N N . LEU A 1 92 ? 5.495 2.366 8.295 1.00 90.56 92 LEU A N 1
ATOM 685 C CA . LEU A 1 92 ? 5.801 1.337 7.301 1.00 90.56 92 LEU A CA 1
ATOM 686 C C . LEU A 1 92 ? 5.237 -0.013 7.754 1.00 90.56 92 LEU A C 1
ATOM 688 O O . LEU A 1 92 ? 5.488 -0.471 8.870 1.00 90.56 92 LEU A O 1
ATOM 692 N N . GLY A 1 93 ? 4.482 -0.650 6.869 1.00 88.81 93 GLY A N 1
ATOM 693 C CA . GLY A 1 93 ? 3.894 -1.947 7.124 1.00 88.81 93 GLY A CA 1
ATOM 694 C C . GLY A 1 93 ? 4.944 -3.048 7.236 1.00 88.81 93 GLY A C 1
ATOM 695 O O . GLY A 1 93 ? 5.908 -3.099 6.479 1.00 88.81 93 GLY A O 1
ATOM 696 N N . THR A 1 94 ? 4.732 -3.961 8.178 1.00 88.19 94 THR A N 1
ATOM 697 C CA . THR A 1 94 ? 5.650 -5.076 8.466 1.00 88.19 94 THR A CA 1
ATOM 698 C C . THR A 1 94 ? 5.197 -6.402 7.861 1.00 88.19 94 THR A C 1
ATOM 700 O O . THR A 1 94 ? 5.962 -7.362 7.818 1.00 88.19 94 THR A O 1
ATOM 703 N N . VAL A 1 95 ? 3.948 -6.475 7.395 1.00 89.62 95 VAL A N 1
ATOM 704 C CA . VAL A 1 95 ? 3.384 -7.682 6.784 1.00 89.62 95 VAL A CA 1
ATOM 705 C C . VAL A 1 95 ? 3.862 -7.796 5.345 1.00 89.62 95 VAL A C 1
ATOM 707 O O . VAL A 1 95 ? 3.618 -6.893 4.544 1.00 89.62 95 VAL A O 1
ATOM 710 N N . LEU A 1 96 ? 4.491 -8.924 5.010 1.00 91.25 96 LEU A N 1
ATOM 711 C CA . LEU A 1 96 ? 4.857 -9.237 3.633 1.00 91.25 96 LEU A CA 1
ATOM 712 C C . LEU A 1 96 ? 3.583 -9.485 2.801 1.00 91.25 96 LEU A C 1
ATOM 714 O O . LEU A 1 96 ? 2.769 -10.330 3.189 1.00 91.25 96 LEU A O 1
ATOM 718 N N . PRO A 1 97 ? 3.385 -8.783 1.673 1.00 94.38 97 PRO A N 1
ATOM 719 C CA . PRO A 1 97 ? 2.214 -8.990 0.832 1.00 94.38 97 PRO A CA 1
ATOM 720 C C . PRO A 1 97 ? 2.211 -10.364 0.170 1.00 94.38 97 PRO A C 1
ATOM 722 O O . PRO A 1 97 ? 3.240 -10.859 -0.286 1.00 94.38 97 PRO A O 1
ATOM 725 N N . THR A 1 98 ? 1.026 -10.955 0.055 1.00 96.19 98 THR A N 1
ATOM 726 C CA . THR A 1 98 ? 0.798 -12.060 -0.876 1.00 96.19 98 THR A CA 1
ATOM 727 C C . THR A 1 98 ? 0.758 -11.496 -2.290 1.00 96.19 98 THR A C 1
ATOM 729 O O . THR A 1 98 ? 0.124 -10.469 -2.531 1.00 96.19 98 THR A O 1
ATOM 732 N N . ILE A 1 99 ? 1.436 -12.160 -3.223 1.00 96.38 99 ILE A N 1
ATOM 733 C CA . ILE A 1 99 ? 1.596 -11.702 -4.605 1.00 96.38 99 ILE A CA 1
ATOM 734 C C . ILE A 1 99 ? 0.858 -12.666 -5.528 1.00 96.38 99 ILE A C 1
ATOM 736 O O . ILE A 1 99 ? 0.993 -13.882 -5.406 1.00 96.38 99 ILE A O 1
ATOM 740 N N . THR A 1 100 ? 0.103 -12.123 -6.475 1.00 94.81 100 THR A N 1
ATOM 741 C CA . THR A 1 100 ? -0.509 -12.881 -7.572 1.00 94.81 100 THR A CA 1
ATOM 742 C C . THR A 1 100 ? -0.221 -12.200 -8.911 1.00 94.81 100 THR A C 1
ATOM 744 O O . THR A 1 100 ? -0.087 -10.975 -8.978 1.00 94.81 100 THR A O 1
ATOM 747 N N . GLY A 1 101 ? -0.114 -12.995 -9.980 1.00 88.44 101 GLY A N 1
ATOM 748 C CA . GLY A 1 101 ? 0.267 -12.522 -11.315 1.00 88.44 101 GLY A CA 1
ATOM 749 C C . GLY A 1 101 ? 1.762 -12.713 -11.636 1.00 88.44 101 GLY A C 1
ATOM 750 O O . GLY A 1 101 ? 2.430 -13.491 -10.955 1.00 88.44 101 GLY A O 1
ATOM 751 N N . PRO A 1 102 ? 2.283 -12.044 -12.684 1.00 89.94 102 PRO A N 1
ATOM 752 C CA . PRO A 1 102 ? 1.643 -10.947 -13.406 1.00 89.94 102 PRO A CA 1
ATOM 753 C C . PRO A 1 102 ? 0.596 -11.425 -14.422 1.00 89.94 102 PRO A C 1
ATOM 755 O O . PRO A 1 102 ? 0.802 -12.397 -15.144 1.00 89.94 102 PRO A O 1
ATOM 758 N N . VAL A 1 103 ? -0.516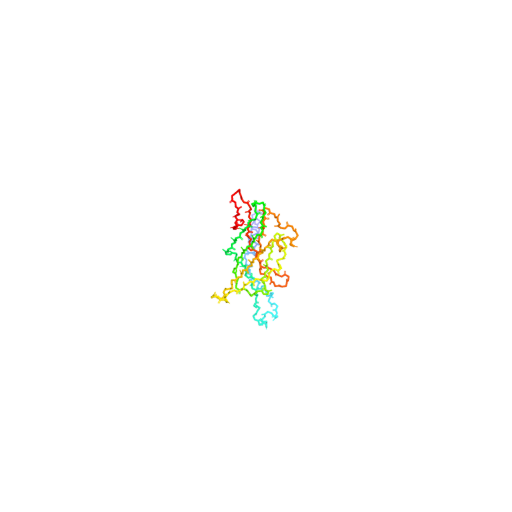 -10.696 -14.519 1.00 91.19 103 VAL A N 1
ATOM 759 C CA . VAL A 1 103 ? -1.492 -10.825 -15.615 1.00 91.19 103 VAL A CA 1
ATOM 760 C C . VAL A 1 103 ? -1.394 -9.549 -16.440 1.00 91.19 103 VAL A C 1
ATOM 762 O O . VAL A 1 103 ? -1.555 -8.460 -15.898 1.00 91.19 103 VAL A O 1
ATOM 765 N N . ASN A 1 104 ? -1.072 -9.662 -17.732 1.00 92.44 104 ASN A N 1
ATOM 766 C CA . ASN A 1 104 ? -0.813 -8.510 -18.611 1.00 92.44 104 ASN A CA 1
ATOM 767 C C . ASN A 1 104 ? 0.237 -7.527 -18.049 1.00 92.44 104 ASN A C 1
ATOM 769 O O . ASN A 1 104 ? 0.091 -6.316 -18.175 1.00 92.44 104 ASN A O 1
ATOM 773 N N . GLY A 1 105 ? 1.281 -8.046 -17.392 1.00 91.44 105 GLY A N 1
ATOM 774 C CA . GLY A 1 105 ? 2.356 -7.224 -16.820 1.00 91.44 105 GLY A CA 1
ATOM 775 C C . GLY A 1 105 ? 2.010 -6.519 -15.503 1.00 91.44 105 GLY A C 1
ATOM 776 O O . GLY A 1 105 ? 2.809 -5.720 -15.028 1.00 91.44 105 GLY A O 1
ATOM 777 N N . VAL A 1 106 ? 0.857 -6.815 -14.895 1.00 94.44 106 VAL A N 1
ATOM 778 C CA . VAL A 1 106 ? 0.423 -6.218 -13.626 1.00 94.44 106 VAL A CA 1
ATOM 779 C C . VAL A 1 106 ? 0.390 -7.274 -12.525 1.00 94.44 106 VAL A C 1
ATOM 781 O O . VAL A 1 106 ? -0.243 -8.324 -12.667 1.00 94.44 106 VAL A O 1
ATOM 784 N N . TYR A 1 107 ? 1.054 -6.977 -11.413 1.00 96.19 107 TYR A N 1
ATOM 785 C CA . TYR A 1 107 ? 1.008 -7.748 -10.176 1.00 96.19 107 TYR A CA 1
ATOM 786 C C . TYR A 1 107 ? -0.130 -7.257 -9.289 1.00 96.19 107 TYR A C 1
ATOM 788 O O . TYR A 1 107 ? -0.423 -6.060 -9.242 1.00 96.19 107 TYR A O 1
ATOM 796 N N . THR A 1 108 ? -0.739 -8.179 -8.548 1.00 96.94 108 THR A N 1
ATOM 797 C CA . THR A 1 108 ? -1.687 -7.859 -7.479 1.00 96.94 108 THR A CA 1
ATOM 798 C C . THR A 1 108 ? -1.097 -8.281 -6.143 1.00 96.94 108 THR A C 1
ATOM 800 O O . THR A 1 108 ? -0.721 -9.439 -5.956 1.00 96.94 108 THR A O 1
ATOM 803 N N . TYR A 1 109 ? -1.049 -7.333 -5.219 1.00 97.44 109 TYR A N 1
ATOM 804 C CA . TYR A 1 109 ? -0.509 -7.472 -3.877 1.00 97.44 109 TYR A CA 1
ATOM 805 C C . TYR A 1 109 ? -1.642 -7.401 -2.868 1.00 97.44 109 TYR A C 1
ATOM 807 O O . TYR A 1 109 ? -2.520 -6.549 -2.997 1.00 97.44 109 TYR A O 1
ATOM 815 N N . SER A 1 110 ? -1.633 -8.261 -1.856 1.00 96.75 110 SER A N 1
ATOM 816 C CA . SER A 1 110 ? -2.625 -8.232 -0.783 1.00 96.75 110 SER A CA 1
ATOM 817 C C . SER A 1 110 ? -1.985 -8.430 0.584 1.00 96.75 110 SER A C 1
ATOM 819 O O . SER A 1 110 ? -1.073 -9.235 0.762 1.00 96.75 110 SER A O 1
ATOM 821 N N . VAL A 1 111 ? -2.474 -7.687 1.573 1.00 96.12 111 VAL A N 1
ATOM 822 C CA . VAL A 1 111 ? -2.036 -7.794 2.970 1.00 96.12 111 VAL A CA 1
ATOM 823 C C . VAL A 1 111 ? -3.241 -7.889 3.888 1.00 96.12 111 VAL A C 1
ATOM 825 O O . VAL A 1 111 ? -4.337 -7.425 3.572 1.00 96.12 111 VAL A O 1
ATOM 828 N N . SER A 1 112 ? -3.037 -8.508 5.045 1.00 94.19 112 SER A N 1
ATOM 829 C CA . SER A 1 112 ? -4.037 -8.590 6.102 1.00 94.19 112 SER A CA 1
ATOM 830 C C . SER A 1 112 ? -3.381 -8.373 7.456 1.00 94.19 112 SER A C 1
ATOM 832 O O . SER A 1 112 ? -2.504 -9.126 7.869 1.00 94.19 112 SER A O 1
ATOM 834 N N . TYR A 1 113 ? -3.848 -7.349 8.151 1.00 90.56 113 TYR A N 1
ATOM 835 C CA . TYR A 1 113 ? -3.484 -7.002 9.509 1.00 90.56 113 TYR A CA 1
ATOM 836 C C . TYR A 1 113 ? -4.572 -7.474 10.464 1.00 90.56 113 TYR A C 1
ATOM 838 O O . TYR A 1 113 ? -5.767 -7.276 10.230 1.00 90.56 113 TYR A O 1
ATOM 846 N N . ASN A 1 114 ? -4.146 -8.102 11.553 1.00 87.25 114 ASN A N 1
ATOM 847 C CA . ASN A 1 114 ? -5.001 -8.449 12.679 1.00 87.25 114 ASN A CA 1
ATOM 848 C C . ASN A 1 114 ? -4.717 -7.513 13.862 1.00 87.25 114 ASN A C 1
ATOM 850 O O . ASN A 1 114 ? -3.796 -6.696 13.820 1.00 87.25 114 ASN A O 1
ATOM 854 N N . GLN A 1 115 ? -5.490 -7.669 14.935 1.00 75.56 115 GLN A N 1
ATOM 855 C CA . GLN A 1 115 ? -5.426 -6.795 16.100 1.00 75.56 115 GLN A CA 1
ATOM 856 C C . GLN A 1 115 ? -4.019 -6.713 16.696 1.00 75.56 115 GLN A C 1
ATOM 858 O O . GLN A 1 115 ? -3.565 -5.614 16.981 1.00 75.56 115 GLN A O 1
ATOM 863 N N . GLY A 1 116 ? -3.316 -7.845 16.822 1.00 71.38 116 GLY A N 1
ATOM 864 C CA . GLY A 1 116 ? -1.957 -7.885 17.370 1.00 71.38 116 GLY A CA 1
ATOM 865 C C . GLY A 1 116 ? -0.960 -7.068 16.545 1.00 71.38 116 GLY A C 1
ATOM 866 O O . GLY A 1 116 ? -0.155 -6.313 17.087 1.00 71.38 116 GLY A O 1
ATOM 867 N N . LEU A 1 117 ? -1.048 -7.151 15.218 1.00 72.25 117 LEU A N 1
ATOM 868 C CA . LEU A 1 117 ? -0.181 -6.388 14.321 1.00 72.25 117 LEU A CA 1
ATOM 869 C C . LEU A 1 117 ? -0.545 -4.896 14.295 1.00 72.25 117 LEU A C 1
ATOM 871 O O . LEU A 1 117 ? 0.348 -4.054 14.277 1.00 72.25 117 LEU A O 1
ATOM 875 N N . LEU A 1 118 ? -1.838 -4.562 14.366 1.00 75.56 118 LEU A N 1
ATOM 876 C CA . LEU A 1 118 ? -2.303 -3.173 14.465 1.00 75.56 118 LEU A CA 1
ATOM 877 C C . LEU A 1 118 ? -1.914 -2.529 15.806 1.00 75.56 118 LEU A C 1
ATOM 879 O O . LEU A 1 118 ? -1.527 -1.363 15.832 1.00 75.56 118 LEU A O 1
ATOM 883 N N . THR A 1 119 ? -1.945 -3.281 16.914 1.00 69.19 119 THR A N 1
ATOM 884 C CA . THR A 1 119 ? -1.437 -2.800 18.210 1.00 69.19 119 THR A CA 1
ATOM 885 C C . THR A 1 119 ? 0.066 -2.530 18.175 1.00 69.19 119 THR A C 1
ATOM 887 O O . THR A 1 119 ? 0.511 -1.541 18.754 1.00 69.19 119 THR A O 1
ATOM 890 N N . LEU A 1 120 ? 0.843 -3.386 17.496 1.00 60.88 120 LEU A N 1
ATOM 891 C CA . LEU A 1 120 ? 2.308 -3.288 17.422 1.00 60.88 120 LEU A CA 1
ATOM 892 C C . LEU A 1 120 ? 2.784 -2.090 16.593 1.00 60.88 120 LEU A C 1
ATOM 894 O O . LEU A 1 120 ? 3.851 -1.547 16.864 1.00 60.88 120 LEU A O 1
ATOM 898 N N . LEU A 1 121 ? 1.981 -1.634 15.632 1.00 63.12 121 LEU A N 1
ATOM 899 C CA . LEU A 1 121 ? 2.243 -0.443 14.817 1.00 63.12 121 LEU A CA 1
ATOM 900 C C . LEU A 1 121 ? 1.907 0.872 15.554 1.00 63.12 121 LEU A C 1
ATOM 902 O O . LEU A 1 121 ? 1.448 1.829 14.944 1.00 63.12 121 LEU A O 1
ATOM 906 N N . LEU A 1 122 ? 2.176 0.929 16.865 1.00 53.31 122 LEU A N 1
ATOM 907 C CA . LEU A 1 122 ? 2.087 2.129 17.712 1.00 53.31 122 LEU A CA 1
ATOM 908 C C . LEU A 1 122 ? 0.664 2.687 17.903 1.00 53.31 122 LEU A C 1
ATOM 910 O O . LEU A 1 122 ? 0.458 3.897 17.831 1.00 53.31 122 LEU A O 1
ATOM 914 N N . SER A 1 123 ? -0.298 1.845 18.305 1.00 56.81 123 SER A N 1
ATOM 915 C CA . SER A 1 123 ? -1.657 2.259 18.743 1.00 56.81 123 SER A CA 1
ATOM 916 C C . SER A 1 123 ? -2.698 2.481 17.630 1.00 56.81 123 SER A C 1
ATOM 918 O O . SER A 1 123 ? -3.621 3.271 17.805 1.00 56.81 123 SER A O 1
ATOM 920 N N . LEU A 1 124 ? -2.637 1.739 16.517 1.00 57.16 124 LEU A N 1
ATOM 921 C CA . LEU A 1 124 ? -3.630 1.819 15.425 1.00 57.16 124 LEU A CA 1
ATOM 922 C C . LEU A 1 124 ? -4.987 1.170 15.741 1.00 57.16 124 LEU A C 1
ATOM 924 O O . LEU A 1 124 ? -5.777 0.903 14.837 1.00 57.16 124 LEU A O 1
ATOM 928 N N . LEU A 1 125 ? -5.299 0.933 17.019 1.00 59.25 125 LEU A N 1
ATOM 929 C CA . LEU A 1 125 ? -6.685 0.723 17.439 1.00 59.25 125 LEU A CA 1
ATOM 930 C C . LEU A 1 125 ? -7.352 2.093 17.510 1.00 59.25 125 LEU A C 1
ATOM 932 O O . LEU A 1 125 ? -7.686 2.614 18.568 1.00 59.25 125 LEU A O 1
ATOM 936 N N . THR A 1 126 ? -7.480 2.702 16.348 1.00 65.94 126 THR A N 1
ATOM 937 C CA . THR A 1 126 ? -8.147 3.970 16.143 1.00 65.94 126 THR A CA 1
ATOM 938 C C . THR A 1 126 ? -9.496 3.697 15.491 1.00 65.94 126 THR A C 1
ATOM 940 O O . THR A 1 126 ? -9.768 2.620 14.948 1.00 65.94 126 THR A O 1
ATOM 943 N N . ALA A 1 127 ? -10.374 4.693 15.553 1.00 73.44 127 ALA A N 1
ATOM 944 C CA . ALA A 1 127 ? -11.584 4.689 14.741 1.00 73.44 127 ALA A CA 1
ATOM 945 C C . ALA A 1 127 ? -11.263 4.864 13.246 1.00 73.44 127 ALA A C 1
ATOM 947 O O . ALA A 1 127 ? -12.152 4.692 12.423 1.00 73.44 127 ALA A O 1
ATOM 948 N N . GLU A 1 128 ? -10.023 5.213 12.906 1.00 84.94 128 GLU A N 1
ATOM 949 C CA . GLU A 1 128 ? -9.620 5.664 11.582 1.00 84.94 128 GLU A CA 1
ATOM 950 C C . GLU A 1 128 ? -8.183 5.245 11.264 1.00 84.94 128 GLU A C 1
ATOM 952 O O . GLU A 1 128 ? -7.262 5.531 12.035 1.00 84.94 128 GLU A O 1
ATOM 957 N N . VAL A 1 129 ? -7.991 4.554 10.144 1.00 88.62 129 VAL A N 1
ATOM 958 C CA . VAL A 1 129 ? -6.683 4.119 9.650 1.00 88.62 129 VAL A CA 1
ATOM 959 C C . VAL A 1 129 ? -6.539 4.546 8.197 1.00 88.62 129 VAL A C 1
ATOM 961 O O . VAL A 1 129 ? -7.246 4.054 7.318 1.00 88.62 129 VAL A O 1
ATOM 964 N N . GLN A 1 130 ? -5.583 5.428 7.950 1.00 92.06 130 GLN A N 1
ATOM 965 C CA . GLN A 1 130 ? -5.123 5.805 6.629 1.00 92.06 130 GLN A CA 1
ATOM 966 C C . GLN A 1 130 ? -4.180 4.729 6.089 1.00 92.06 130 GLN A C 1
ATOM 968 O O . GLN A 1 130 ? -3.256 4.275 6.770 1.00 92.06 130 GLN A O 1
ATOM 973 N N . ILE A 1 131 ? -4.423 4.332 4.850 1.00 94.06 131 ILE A N 1
ATOM 974 C CA . ILE A 1 131 ? -3.686 3.320 4.107 1.00 94.06 131 ILE A CA 1
ATOM 975 C C . ILE A 1 131 ? -2.994 4.034 2.967 1.00 94.06 131 ILE A C 1
ATOM 977 O O . ILE A 1 131 ? -3.635 4.773 2.229 1.00 94.06 131 ILE A O 1
ATOM 981 N N . GLU A 1 132 ? -1.709 3.778 2.788 1.00 95.69 132 GLU A N 1
ATOM 982 C CA . GLU A 1 132 ? -0.941 4.336 1.684 1.00 95.69 132 GLU A CA 1
ATOM 983 C C . GLU A 1 132 ? -0.150 3.239 0.990 1.00 95.69 132 GLU A C 1
ATOM 985 O O . GLU A 1 132 ? 0.442 2.383 1.647 1.00 95.69 132 GLU A O 1
ATOM 990 N N . VAL A 1 133 ? -0.097 3.285 -0.338 1.00 96.81 133 VAL A N 1
ATOM 991 C CA . VAL A 1 133 ? 0.778 2.434 -1.149 1.00 96.81 133 VAL A CA 1
ATOM 992 C C . VAL A 1 133 ? 1.583 3.290 -2.117 1.00 96.81 133 VAL A C 1
ATOM 994 O O . VAL A 1 133 ? 1.056 4.216 -2.739 1.00 96.81 133 VAL A O 1
ATOM 997 N N . ARG A 1 134 ? 2.872 2.982 -2.259 1.00 95.81 134 ARG A N 1
ATOM 998 C CA . ARG A 1 134 ? 3.771 3.661 -3.199 1.00 95.81 134 ARG A CA 1
ATOM 999 C C . ARG A 1 134 ? 4.858 2.729 -3.715 1.00 95.81 134 ARG A C 1
ATOM 1001 O O . ARG A 1 134 ? 5.209 1.742 -3.067 1.00 95.81 134 ARG A O 1
ATOM 1008 N N . THR A 1 135 ? 5.420 3.084 -4.863 1.00 95.38 135 THR A N 1
ATOM 1009 C CA . THR A 1 135 ? 6.602 2.427 -5.415 1.00 95.38 135 THR A CA 1
ATOM 1010 C C . THR A 1 135 ? 7.850 3.221 -5.015 1.00 95.38 135 THR A C 1
ATOM 1012 O O . THR A 1 135 ? 7.889 4.431 -5.212 1.00 95.38 135 THR A O 1
ATOM 1015 N N . GLY A 1 136 ? 8.883 2.569 -4.483 1.00 91.69 136 GLY A N 1
ATOM 1016 C CA . GLY A 1 136 ? 10.166 3.166 -4.107 1.00 91.69 136 GLY A CA 1
ATOM 1017 C C . GLY A 1 136 ? 11.355 2.587 -4.881 1.00 91.69 136 GLY A C 1
ATOM 1018 O O . GLY A 1 136 ? 11.358 1.422 -5.278 1.00 91.69 136 GLY A O 1
ATOM 1019 N N . ALA A 1 137 ? 12.386 3.406 -5.082 1.00 88.56 137 ALA A N 1
ATOM 1020 C CA . ALA A 1 137 ? 13.693 2.993 -5.588 1.00 88.56 137 ALA A CA 1
ATOM 1021 C C . ALA A 1 137 ? 14.794 3.898 -5.010 1.00 88.56 137 ALA A C 1
ATOM 1023 O O . ALA A 1 137 ? 15.021 5.013 -5.484 1.00 88.56 137 ALA A O 1
ATOM 1024 N N . GLY A 1 138 ? 15.483 3.424 -3.968 1.00 86.12 138 GLY A N 1
ATOM 1025 C CA . GLY A 1 138 ? 16.453 4.241 -3.233 1.00 86.12 138 GLY A CA 1
ATOM 1026 C C . GLY A 1 138 ? 15.770 5.423 -2.539 1.00 86.12 138 GLY A C 1
ATOM 1027 O O . GLY A 1 138 ? 14.837 5.226 -1.766 1.00 86.12 138 GLY A O 1
ATOM 1028 N N . SER A 1 139 ? 16.221 6.646 -2.827 1.00 87.44 139 SER A N 1
ATOM 1029 C CA . SER A 1 139 ? 15.614 7.892 -2.332 1.00 87.44 139 SER A CA 1
ATOM 1030 C C . SER A 1 139 ? 14.405 8.364 -3.147 1.00 87.44 139 SER A C 1
ATOM 1032 O O . SER A 1 139 ? 13.738 9.319 -2.751 1.00 87.44 139 SER A O 1
ATOM 1034 N N . TRP A 1 140 ? 14.113 7.720 -4.280 1.00 88.31 140 TRP A N 1
ATOM 1035 C CA . TRP A 1 140 ? 13.000 8.082 -5.151 1.00 88.31 140 TRP A CA 1
ATOM 1036 C C . TRP A 1 140 ? 11.742 7.309 -4.774 1.00 88.31 140 TRP A C 1
ATOM 1038 O O . TRP A 1 140 ? 11.800 6.121 -4.449 1.00 88.31 140 TRP A O 1
ATOM 1048 N N . SER A 1 141 ? 10.590 7.968 -4.868 1.00 92.44 141 SER A N 1
ATOM 1049 C CA . SER A 1 141 ? 9.286 7.322 -4.724 1.00 92.44 141 SER A CA 1
ATOM 1050 C C . SER A 1 141 ? 8.295 7.858 -5.754 1.00 92.44 141 SER A C 1
ATOM 1052 O O . SER A 1 141 ? 8.413 9.000 -6.199 1.00 92.44 141 SER A O 1
ATOM 1054 N N . SER A 1 142 ? 7.353 7.013 -6.168 1.00 93.75 142 SER A N 1
ATOM 1055 C CA . SER A 1 142 ? 6.205 7.415 -6.978 1.00 93.75 142 SER A CA 1
ATOM 1056 C C . SER A 1 142 ? 5.249 8.283 -6.160 1.00 93.75 142 SER A C 1
ATOM 1058 O O . SER A 1 142 ? 5.342 8.359 -4.933 1.00 93.75 142 SER A O 1
ATOM 1060 N N . SER A 1 143 ? 4.244 8.854 -6.825 1.00 93.56 143 SER A N 1
ATOM 1061 C CA . SER A 1 143 ? 3.055 9.313 -6.110 1.00 93.56 143 SER A CA 1
ATOM 1062 C C . SER A 1 143 ? 2.370 8.148 -5.383 1.00 93.56 143 SER A C 1
ATOM 1064 O O . SER A 1 143 ? 2.507 6.977 -5.759 1.00 93.56 143 SER A O 1
ATOM 1066 N N . THR A 1 144 ? 1.656 8.491 -4.316 1.00 94.38 144 THR A N 1
ATOM 1067 C CA . THR A 1 144 ? 0.983 7.544 -3.425 1.00 94.38 144 THR A CA 1
ATOM 1068 C C . THR A 1 144 ? -0.478 7.374 -3.837 1.00 94.38 144 THR A C 1
ATOM 1070 O O . THR A 1 144 ? -1.130 8.327 -4.282 1.00 94.38 144 THR A O 1
ATOM 1073 N N . ASP A 1 145 ? -1.011 6.165 -3.682 1.00 96.31 145 ASP A N 1
ATOM 1074 C CA . ASP A 1 145 ? -2.456 5.953 -3.588 1.00 96.31 145 ASP A CA 1
ATOM 1075 C C . ASP A 1 145 ? -2.845 5.782 -2.133 1.00 96.31 145 ASP A C 1
ATOM 1077 O O . ASP A 1 145 ? -2.165 5.056 -1.404 1.00 96.31 145 ASP A O 1
ATOM 1081 N N . HIS A 1 146 ? -3.902 6.469 -1.712 1.00 94.69 146 HIS A N 1
ATOM 1082 C CA . HIS A 1 146 ? -4.317 6.458 -0.322 1.00 94.69 146 HIS A CA 1
ATOM 1083 C C . HIS A 1 146 ? -5.803 6.173 -0.189 1.00 94.69 146 HIS A C 1
ATOM 1085 O O . HIS A 1 146 ? -6.635 6.691 -0.932 1.00 94.69 146 HIS A O 1
ATOM 1091 N N . TRP A 1 147 ? -6.110 5.302 0.755 1.00 96.31 147 TRP A N 1
ATOM 1092 C CA . TRP A 1 147 ? -7.456 4.904 1.124 1.00 96.31 147 TRP A CA 1
ATOM 1093 C C . TRP A 1 147 ? -7.594 5.035 2.627 1.00 96.31 147 TRP A C 1
ATOM 1095 O O . TRP A 1 147 ? -6.611 5.150 3.359 1.00 96.31 147 TRP A O 1
ATOM 1105 N N . GLU A 1 148 ? -8.823 4.979 3.094 1.00 92.50 148 GLU A N 1
ATOM 1106 C CA . GLU A 1 148 ? -9.123 5.182 4.486 1.00 92.50 148 GLU A CA 1
ATOM 1107 C C . GLU A 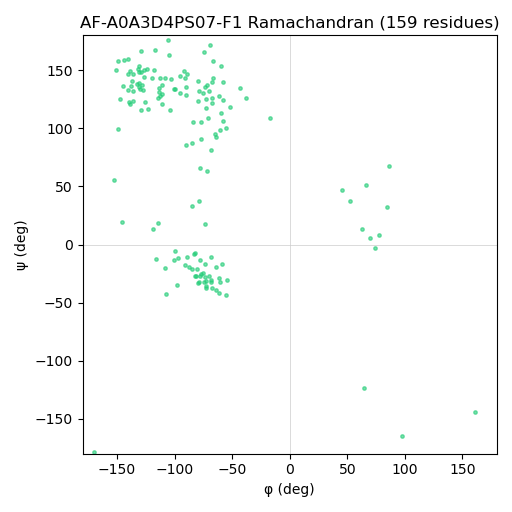1 148 ? -10.124 4.166 4.994 1.00 92.50 148 GLU A C 1
ATOM 1109 O O . GLU A 1 148 ? -11.164 3.927 4.379 1.00 92.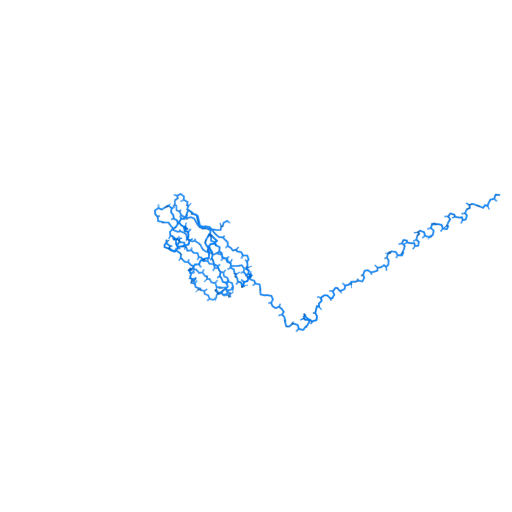50 148 GLU A O 1
ATOM 1114 N N . ALA A 1 149 ? -9.804 3.581 6.142 1.00 89.62 149 ALA A N 1
ATOM 1115 C CA . ALA A 1 149 ? -10.692 2.727 6.898 1.00 89.62 149 ALA A CA 1
ATOM 1116 C C . ALA A 1 149 ? -11.227 3.506 8.099 1.00 89.62 149 ALA A C 1
ATOM 1118 O O . ALA A 1 149 ? -10.464 3.840 9.001 1.00 89.62 149 ALA A O 1
ATOM 1119 N N . ARG A 1 150 ? -12.539 3.745 8.144 1.00 87.88 150 ARG A N 1
ATOM 1120 C CA . ARG A 1 150 ? -13.213 4.454 9.238 1.00 87.88 150 ARG A CA 1
ATOM 1121 C C . ARG A 1 150 ? -14.250 3.567 9.913 1.00 87.88 150 ARG A C 1
ATOM 1123 O O . ARG A 1 150 ? -14.987 2.816 9.272 1.00 87.88 150 ARG A O 1
ATOM 1130 N N . LYS A 1 151 ? -14.383 3.705 11.225 1.00 81.69 151 LYS A N 1
ATOM 1131 C CA . LYS A 1 151 ? -15.525 3.209 11.984 1.00 81.69 151 LYS A CA 1
ATOM 1132 C C . LYS A 1 151 ? -16.718 4.128 11.735 1.00 81.69 151 LYS A C 1
ATOM 1134 O O . LYS A 1 151 ? -16.636 5.340 11.911 1.00 81.69 151 LYS A O 1
ATOM 1139 N N . VAL A 1 152 ? -17.855 3.529 11.406 1.00 78.25 152 VAL A N 1
ATOM 1140 C CA . VAL A 1 152 ? -19.153 4.200 11.275 1.00 78.25 152 VAL A CA 1
ATOM 1141 C C . VAL A 1 152 ? -20.132 3.639 12.305 1.00 78.25 152 VAL A C 1
ATOM 1143 O O . VAL A 1 152 ? -19.858 2.638 12.964 1.00 78.25 152 VAL A O 1
ATOM 1146 N N . LEU A 1 153 ? -21.272 4.304 12.506 1.00 67.31 153 LEU A N 1
ATOM 1147 C CA . LEU A 1 153 ? -22.207 3.996 13.598 1.00 67.31 153 LEU A CA 1
ATOM 1148 C C . LEU A 1 153 ? -22.659 2.520 13.635 1.00 67.31 153 LEU A C 1
ATOM 1150 O O . LEU A 1 153 ? -22.903 1.988 14.712 1.00 67.31 153 LEU A O 1
ATOM 1154 N N . LEU A 1 154 ? -22.729 1.867 12.470 1.00 69.44 154 LEU A N 1
ATOM 1155 C CA . LEU A 1 154 ? -23.228 0.499 12.287 1.00 69.44 154 LEU A CA 1
ATOM 1156 C C . LEU A 1 154 ? -22.172 -0.475 11.728 1.00 69.44 154 LEU A C 1
ATOM 1158 O O . LEU A 1 154 ? -22.524 -1.564 11.285 1.00 69.44 154 LEU A O 1
ATOM 1162 N N . GLY A 1 155 ? -20.885 -0.106 11.716 1.00 78.38 155 GLY A N 1
ATOM 1163 C CA . GLY A 1 155 ? -19.841 -0.974 11.167 1.00 78.38 155 GLY A CA 1
ATOM 1164 C C . GLY A 1 155 ? -18.551 -0.248 10.809 1.00 78.38 155 GLY A C 1
ATOM 1165 O O . GLY A 1 155 ? -18.126 0.687 11.486 1.00 78.38 155 GLY A O 1
ATOM 1166 N N . THR A 1 156 ? -17.915 -0.696 9.737 1.00 84.12 156 THR A N 1
ATOM 1167 C CA . THR A 1 156 ? -16.658 -0.160 9.215 1.00 84.12 156 THR A CA 1
ATOM 1168 C C . THR A 1 156 ? -16.828 0.160 7.736 1.00 84.12 156 THR A C 1
ATOM 1170 O O . THR A 1 156 ? -17.370 -0.637 6.973 1.00 84.12 156 THR A O 1
ATOM 1173 N N . ALA A 1 157 ? -16.383 1.343 7.334 1.00 85.88 157 ALA A N 1
ATOM 1174 C CA . ALA A 1 157 ? -16.254 1.736 5.942 1.00 85.88 157 ALA A CA 1
ATOM 1175 C C . ALA A 1 157 ? -14.776 1.669 5.557 1.00 85.88 157 ALA A C 1
ATOM 1177 O O . ALA A 1 157 ? -13.912 1.999 6.369 1.00 85.88 157 ALA A O 1
ATOM 1178 N N . CYS A 1 158 ? -14.483 1.244 4.331 1.00 89.62 158 CYS A N 1
ATOM 1179 C CA . CYS A 1 158 ? -13.167 1.460 3.756 1.00 89.62 158 CYS A CA 1
ATOM 1180 C C . CYS A 1 158 ? -13.274 1.828 2.280 1.00 89.62 158 CYS A C 1
ATOM 1182 O O . CYS A 1 158 ? -14.006 1.170 1.538 1.00 89.62 158 CYS A O 1
ATOM 1184 N N . GLY A 1 159 ? -12.557 2.867 1.863 1.00 91.12 159 GLY A N 1
ATOM 1185 C CA . GLY A 1 159 ? -12.650 3.407 0.510 1.00 91.12 159 GLY A CA 1
ATOM 1186 C C . GLY A 1 159 ? -11.556 4.428 0.198 1.00 91.12 159 GLY A C 1
ATOM 1187 O O . GLY A 1 159 ? -10.704 4.670 1.051 1.00 91.12 159 GLY A O 1
ATOM 1188 N N . PRO A 1 160 ? -11.561 5.010 -1.013 1.00 90.31 160 PRO A N 1
ATOM 1189 C CA . PRO A 1 160 ? -10.696 6.144 -1.335 1.00 90.31 160 PRO A CA 1
ATOM 1190 C C . PRO A 1 160 ? -10.979 7.305 -0.371 1.00 90.31 160 PRO A C 1
ATOM 1192 O O . PRO A 1 160 ? -12.143 7.517 -0.017 1.00 90.31 160 PRO A O 1
ATOM 1195 N N . ALA A 1 161 ? -9.922 7.994 0.073 1.00 80.50 161 ALA A N 1
ATOM 1196 C CA . ALA A 1 161 ? -10.058 9.170 0.937 1.00 80.50 161 ALA A CA 1
ATOM 1197 C C . ALA A 1 161 ? -10.479 10.419 0.147 1.00 80.50 161 ALA A C 1
ATOM 1199 O O . ALA A 1 161 ? -10.201 10.472 -1.076 1.00 80.50 161 ALA A O 1
#

pLDDT: mean 77.16, std 17.81, range [48.88, 97.62]

Foldseek 3Di:
DDDDDPPVVVVVVVVVVVVVVVPPPDPDPPPPPPVDVCNVPDDDPPDDDWDEKAKDDWDFFDDPLQFTFKIKTKIKDLDDQVFKWKDKVNQTQPFRWDWDDDDVSMIMTMDMGGNVRCVVSPPRRDQKIKMWMWTDDVPDIDDIFIKMWGRDPVTIDIGGD

Sequence (161 aa):
MKRRKDLRTGIAALGILSLIAVGSVSATPTEAAWTEPEYAAGTAITAVSLEKPTIRTCQAGSVLGLLITRLSFSWTSTMPIERQQHYLNGTLGTVLPTITGPVNGVYTYSVSYNQGLLTLLLSLLTAEVQIEVRTGAGSWSSSTDHWEARKVLLGTACGPA